Protein 4O9L (pdb70)

CATH classification: 1.10.533.10

Nearest PDB structures (foldseek):
  4o9l-assembly1_A  TM=1.011E+00  e=1.910E-14  Equus caballus
  4o9f-assembly1_A  TM=9.980E-01  e=5.504E-13  Equus caballus
  2vgq-assembly1_A  TM=9.863E-01  e=1.056E-08  Escherichia coli
  4p4h-assembly1_I  TM=9.786E-01  e=2.045E-08  Homo sapiens
  8wkw-assembly1_A  TM=9.533E-01  e=2.549E-08  Homo sapiens

B-factor: mean 12.2, std 10.4, range [2.54, 53.94]

Secondary structure (DSSP, 8-state):
----HHHHHHHHHHHHTGGGGTT--HHHHGGG-TTS-HHHHHHHHHHHHHHHHHHHHHHHHHHHHTSTTHHHHHHHHHHHTT-HHHHHHHHHHHH-

Radius of gyration: 12.34 Å; Cα contacts (8 Å, |Δi|>4): 87; chains: 1; bounding box: 36×24×33 Å

Foldseek 3Di:
DQQDPLLVQLLVVCVVPVVVVQPDAQLQLLVQQVQADPVRSVVLVVVCVPPNRSVSVVVVSVRLSPTPPSLVSNLRSCVVVVNNVVSVVSVVSSVD

Sequence (96 aa):
PHMTVAEDKTFQYIRQHHSNFSRIHVLRILPYLSCLTTSDQDRLRATYERWGNQDTLLELFTSLRRRNGWVHSLIGALRACELSGLADEVARIYHS

Structure (mmCIF, N/CA/C/O backbone):
data_4O9L
#
_entry.id   4O9L
#
_cell.length_a   50.614
_cell.length_b   51.942
_cell.length_c   35.754
_cell.angle_alpha   90.00
_cell.angle_beta   90.00
_cell.angle_gamma   90.00
#
_symmetry.space_group_name_H-M   'P 21 21 2'
#
loop_
_entity.id
_entity.type
_entity.pdbx_description
1 polymer 'mitochondrial antiviral signaling protein (MAVS)'
2 water water
#
loop_
_atom_site.group_PDB
_atom_site.id
_atom_site.type_symbol
_atom_site.label_atom_id
_atom_site.label_alt_id
_atom_site.label_comp_id
_atom_site.label_asym_id
_atom_site.label_entity_id
_atom_site.label_seq_id
_atom_site.pdbx_PDB_ins_code
_atom_site.Cartn_x
_atom_site.Cartn_y
_atom_site.Cartn_z
_atom_site.occupancy
_atom_site.B_iso_or_equiv
_atom_site.auth_seq_id
_atom_site.auth_comp_id
_atom_site.auth_asym_id
_atom_site.auth_atom_id
_atom_site.pdbx_PDB_model_num
ATOM 1 N N . PRO A 1 2 ? 2.535 3.327 -10.569 1.00 21.91 -1 PRO A N 1
ATOM 2 C CA . PRO A 1 2 ? 1.163 3.783 -10.310 1.00 24.56 -1 PRO A CA 1
ATOM 3 C C . PRO A 1 2 ? 0.718 3.456 -8.890 1.00 29.00 -1 PRO A C 1
ATOM 4 O O . PRO A 1 2 ? -0.474 3.482 -8.571 1.00 30.45 -1 PRO A O 1
ATOM 8 N N . HIS A 1 3 ? 1.709 3.162 -8.055 1.00 30.73 0 HIS A N 1
ATOM 9 C CA . HIS A 1 3 ? 1.496 2.863 -6.659 1.00 31.20 0 HIS A CA 1
ATOM 10 C C . HIS A 1 3 ? 0.661 3.948 -5.964 1.00 22.92 0 HIS A C 1
ATOM 11 O O . HIS A 1 3 ? -0.484 3.683 -5.594 1.00 26.18 0 HIS A O 1
ATOM 13 N N . MET A 1 4 ? 1.212 5.158 -5.815 1.00 14.65 1 MET A N 1
ATOM 14 C CA . MET A 1 4 ? 0.639 6.140 -4.877 1.00 9.15 1 MET A CA 1
ATOM 15 C C . MET A 1 4 ? -0.834 6.461 -5.175 1.00 7.66 1 MET A C 1
ATOM 16 O O . MET A 1 4 ? -1.194 6.783 -6.309 1.00 7.78 1 MET A O 1
ATOM 21 N N . THR A 1 5 ? -1.686 6.358 -4.159 1.00 6.30 2 THR A N 1
ATOM 22 C CA . THR A 1 5 ? -3.116 6.580 -4.354 1.00 5.21 2 THR A CA 1
ATOM 23 C C . THR A 1 5 ? -3.483 8.029 -4.065 1.00 5.98 2 THR A C 1
ATOM 24 O O . THR A 1 5 ? -2.690 8.783 -3.487 1.00 5.22 2 THR A O 1
ATOM 28 N N . VAL A 1 6 ? -4.677 8.423 -4.488 1.00 5.47 3 VAL A N 1
ATOM 29 C CA . VAL A 1 6 ? -5.165 9.758 -4.186 1.00 5.63 3 VAL A CA 1
ATOM 30 C C . VAL A 1 6 ? -5.181 9.995 -2.668 1.00 5.12 3 VAL A C 1
ATOM 31 O O . VAL A 1 6 ? -4.756 11.051 -2.195 1.00 5.24 3 VAL A O 1
ATOM 35 N N . ALA A 1 7 ? -5.616 8.986 -1.913 1.00 4.64 4 ALA A N 1
ATOM 36 C CA . ALA A 1 7 ? -5.706 9.089 -0.453 1.00 4.84 4 ALA A CA 1
ATOM 37 C C 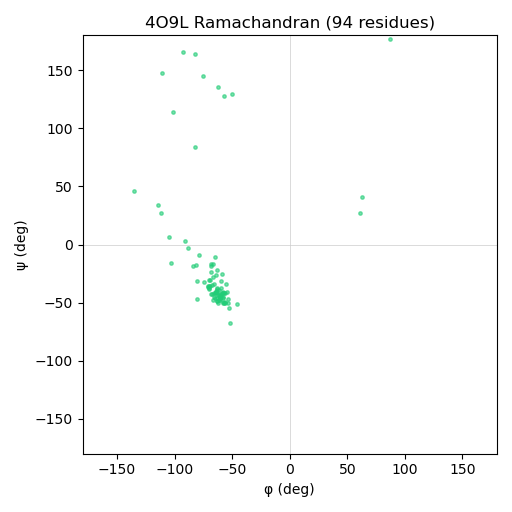. ALA A 1 7 ? -4.332 9.251 0.194 1.00 6.24 4 ALA A C 1
ATOM 38 O O . ALA A 1 7 ? -4.158 10.053 1.122 1.00 5.63 4 ALA A O 1
ATOM 40 N N . GLU A 1 8 ? -3.351 8.496 -0.293 1.00 4.06 5 GLU A N 1
ATOM 41 C CA . GLU A 1 8 ? -1.977 8.640 0.199 1.00 3.97 5 GLU A CA 1
ATOM 42 C C . GLU A 1 8 ? -1.427 10.044 -0.032 1.00 4.32 5 GLU A C 1
ATOM 43 O O . GLU A 1 8 ? -0.864 10.652 0.869 1.00 4.59 5 GLU A O 1
ATOM 49 N N . ASP A 1 9 ? -1.592 10.547 -1.244 1.00 4.81 6 ASP A N 1
ATOM 50 C CA . ASP A 1 9 ? -1.115 11.880 -1.597 1.00 5.29 6 ASP A CA 1
ATOM 51 C C . ASP A 1 9 ? -1.775 12.953 -0.739 1.00 5.31 6 ASP A C 1
ATOM 52 O O . ASP A 1 9 ? -1.103 13.860 -0.226 1.00 5.45 6 ASP 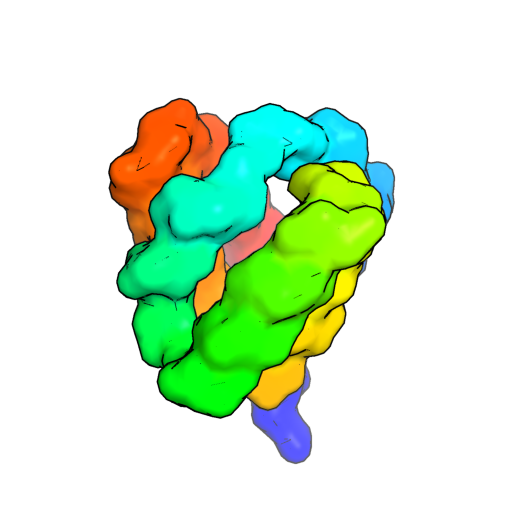A O 1
ATOM 57 N N . LYS A 1 10 ? -3.092 12.841 -0.586 1.00 5.24 7 LYS A N 1
ATOM 58 C CA . LYS A 1 10 ? -3.866 13.765 0.241 1.00 8.64 7 LYS A CA 1
ATOM 59 C C . LYS A 1 10 ? -3.346 13.768 1.671 1.00 8.64 7 LYS A C 1
ATOM 60 O O . LYS A 1 10 ? -3.224 14.826 2.308 1.00 5.21 7 LYS A O 1
ATOM 66 N N . THR A 1 11 ? -3.024 12.579 2.166 1.00 5.19 8 THR A N 1
ATOM 67 C CA . THR A 1 11 ? -2.481 12.432 3.511 1.00 4.09 8 THR A CA 1
ATOM 68 C C . THR A 1 11 ? -1.090 13.066 3.613 1.00 4.21 8 THR A C 1
ATOM 69 O O . THR A 1 11 ? -0.821 13.829 4.541 1.00 4.28 8 THR A O 1
ATOM 73 N N . PHE A 1 12 ? -0.217 12.766 2.651 1.00 4.30 9 PHE A N 1
ATOM 74 C CA . PHE A 1 12 ? 1.109 13.365 2.651 1.00 5.58 9 PHE A CA 1
ATOM 75 C C . PHE A 1 12 ? 1.025 14.895 2.625 1.00 8.22 9 PHE A C 1
ATOM 76 O O . PHE A 1 12 ? 1.761 15.585 3.339 1.00 6.34 9 PHE A O 1
ATOM 84 N N . GLN A 1 13 ? 0.118 15.425 1.814 1.00 7.06 10 GLN A N 1
ATOM 85 C CA . GLN A 1 13 ? -0.015 16.871 1.696 1.00 9.07 10 GLN A CA 1
ATOM 86 C C . GLN A 1 13 ? -0.542 17.492 2.987 1.00 6.05 10 GLN A C 1
ATOM 87 O O . GLN A 1 13 ? -0.152 18.600 3.366 1.00 8.45 10 GLN A O 1
ATOM 93 N N . TYR A 1 14 ? -1.419 16.771 3.668 1.00 9.26 11 TYR A N 1
ATOM 94 C CA . TYR A 1 14 ? -1.936 17.233 4.946 1.00 8.24 11 TYR A CA 1
ATOM 95 C C . TYR A 1 14 ? -0.806 17.337 5.970 1.00 8.40 11 TYR A C 1
ATOM 96 O O . TYR A 1 14 ? -0.678 18.359 6.657 1.00 6.25 11 TYR A O 1
ATOM 105 N N . ILE A 1 15 ? 0.001 16.279 6.077 1.00 4.92 12 ILE A N 1
ATOM 106 C CA . ILE A 1 15 ? 1.112 16.261 7.026 1.00 4.73 12 ILE A CA 1
ATOM 107 C C . ILE A 1 15 ? 2.057 17.434 6.732 1.00 11.97 12 ILE A C 1
ATOM 108 O O . ILE A 1 15 ? 2.458 18.163 7.643 1.00 9.12 12 ILE A O 1
ATOM 113 N N . ARG A 1 16 ? 2.374 17.624 5.450 1.00 7.42 13 ARG A N 1
ATOM 114 C CA . ARG A 1 16 ? 3.171 18.756 4.973 1.00 11.09 13 ARG A CA 1
ATOM 115 C C . ARG A 1 16 ? 2.623 20.104 5.436 1.00 14.78 13 ARG A C 1
ATOM 116 O O . ARG A 1 16 ? 3.346 20.916 6.025 1.00 16.03 13 ARG A O 1
ATOM 124 N N . GLN A 1 17 ? 1.349 20.352 5.152 1.00 12.05 14 GLN A N 1
ATOM 125 C CA . GLN A 1 17 ? 0.731 21.632 5.492 1.00 15.92 14 GLN A CA 1
ATOM 126 C C . GLN A 1 17 ? 0.611 21.839 7.002 1.00 17.18 14 GLN A C 1
ATOM 127 O O . GLN A 1 17 ? 0.616 22.974 7.483 1.00 20.51 14 GLN A O 1
ATOM 133 N N . HIS A 1 18 ? 0.508 20.745 7.748 1.00 10.99 15 HIS A N 1
ATOM 134 C CA . HIS A 1 18 ? 0.328 20.831 9.202 1.00 6.85 15 HIS A CA 1
ATOM 135 C C . HIS A 1 18 ? 1.515 20.276 9.961 1.00 6.36 15 HIS A C 1
ATOM 136 O O . HIS A 1 18 ? 1.343 19.711 11.044 1.00 13.02 15 HIS A O 1
ATOM 143 N N . HIS A 1 19 ? 2.716 20.445 9.410 1.00 11.60 16 HIS A N 1
ATOM 144 C CA . HIS A 1 19 ? 3.908 19.787 9.956 1.00 15.51 16 HIS A CA 1
ATOM 145 C C . HIS A 1 19 ? 4.136 20.101 11.442 1.00 12.91 16 HIS A C 1
ATOM 146 O O . HIS A 1 19 ? 4.595 19.244 12.193 1.00 16.41 16 HIS A O 1
ATOM 153 N N . SER A 1 20 ? 3.787 21.309 11.879 1.00 10.46 17 SER A N 1
ATOM 154 C CA . SER A 1 20 ? 4.033 21.666 13.274 1.00 12.96 17 SER A CA 1
ATOM 155 C C . SER A 1 20 ? 3.152 20.867 14.236 1.00 9.67 17 SER A C 1
ATOM 156 O O . SER A 1 20 ? 3.506 20.682 15.403 1.00 14.50 17 SER A O 1
ATOM 159 N N . ASN A 1 21 ? 2.020 20.372 13.740 1.00 8.70 18 ASN A N 1
ATOM 160 C CA . ASN A 1 21 ? 1.180 19.464 14.518 1.00 8.08 18 ASN A CA 1
ATOM 161 C C . ASN A 1 21 ? 1.893 18.164 14.854 1.00 10.01 18 ASN A C 1
ATOM 162 O O . ASN A 1 21 ? 1.515 17.468 15.809 1.00 10.46 18 ASN A O 1
ATOM 167 N N . PHE A 1 22 ? 2.916 17.835 14.062 1.00 8.97 19 PHE A N 1
ATOM 168 C CA . PHE A 1 22 ? 3.589 16.542 14.155 1.00 8.98 19 PHE A CA 1
ATOM 169 C C . PHE A 1 22 ? 4.954 16.640 14.837 1.00 12.77 19 PHE A C 1
ATOM 170 O O . PHE A 1 22 ? 5.697 15.661 14.914 1.00 7.75 19 PHE A O 1
ATOM 178 N N . SER A 1 23 ? 5.273 17.818 15.365 1.00 9.40 20 SER A N 1
ATOM 179 C CA . SER A 1 23 ? 6.625 18.078 15.863 1.00 9.72 20 SE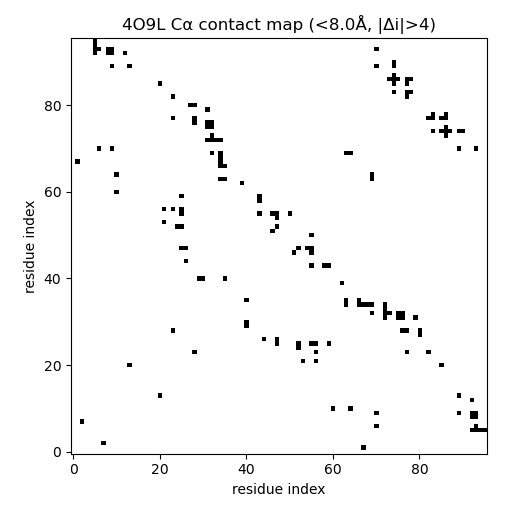R A CA 1
ATOM 180 C C . SER A 1 23 ? 7.014 17.291 17.118 1.00 8.21 20 SER A C 1
ATOM 181 O O . SER A 1 23 ? 8.196 17.188 17.450 1.00 11.71 20 SER A O 1
ATOM 184 N N . ARG A 1 24 ? 6.033 16.736 17.818 1.00 5.01 21 ARG A N 1
ATOM 185 C CA . ARG A 1 24 ? 6.327 16.001 19.046 1.00 5.02 21 ARG A CA 1
ATOM 186 C C . ARG A 1 24 ? 6.567 14.506 18.830 1.00 5.57 21 ARG A C 1
ATOM 187 O O . ARG A 1 24 ? 6.789 13.764 19.787 1.00 10.76 21 ARG A O 1
ATOM 195 N N . ILE A 1 25 ? 6.537 14.066 17.575 1.00 4.17 22 ILE A N 1
ATOM 196 C CA . ILE A 1 25 ? 7.021 12.729 17.254 1.00 4.01 22 ILE A CA 1
ATOM 197 C C . ILE A 1 25 ? 8.500 12.725 17.629 1.00 9.23 22 ILE A C 1
ATOM 198 O O . ILE A 1 25 ? 9.211 13.697 17.355 1.00 9.04 22 ILE A O 1
ATOM 203 N N . HIS A 1 26 ? 8.957 11.670 18.295 1.00 3.80 23 HIS A N 1
ATOM 204 C CA . HIS A 1 26 ? 10.383 11.488 18.516 1.00 7.97 23 HIS A CA 1
ATOM 205 C C . HIS A 1 26 ? 10.852 10.454 17.503 1.00 7.04 23 HIS A C 1
ATOM 206 O O . HIS A 1 26 ? 10.448 9.292 17.574 1.00 6.60 23 HIS A O 1
ATOM 213 N N . VAL A 1 27 ? 11.692 10.873 16.564 1.00 3.49 24 VAL A N 1
ATOM 214 C CA . VAL A 1 27 ? 12.071 10.003 15.447 1.00 6.72 24 VAL A CA 1
ATOM 215 C C . VAL A 1 27 ? 12.617 8.649 15.894 1.00 4.51 24 VAL A C 1
ATOM 216 O O . VAL A 1 27 ? 12.198 7.595 15.394 1.00 4.85 24 VAL A O 1
ATOM 220 N N . LEU A 1 28 ? 13.531 8.664 16.855 1.00 3.62 25 LEU A N 1
ATOM 221 C CA . LEU A 1 28 ? 14.191 7.430 17.261 1.00 3.82 25 LEU A CA 1
ATOM 222 C C . LEU A 1 28 ? 13.200 6.437 17.848 1.00 6.04 25 LEU A C 1
ATOM 223 O O . LEU A 1 28 ? 13.305 5.236 17.619 1.00 7.29 25 LEU A O 1
ATOM 228 N N . ARG A 1 29 ? 12.224 6.947 18.591 1.00 5.60 26 ARG A N 1
ATOM 229 C CA . ARG A 1 29 ? 11.208 6.098 19.189 1.00 8.21 26 ARG A CA 1
ATOM 230 C C . ARG A 1 29 ? 10.244 5.514 18.163 1.00 6.93 26 ARG A C 1
ATOM 231 O O . ARG A 1 29 ? 9.827 4.369 18.296 1.00 6.45 26 ARG A O 1
ATOM 239 N N . ILE A 1 30 ? 9.895 6.283 17.138 1.00 3.79 27 ILE A N 1
ATOM 240 C CA . ILE A 1 30 ? 8.884 5.820 16.189 1.00 3.37 27 ILE A CA 1
ATOM 241 C C . ILE A 1 30 ? 9.427 4.847 15.134 1.00 5.67 27 ILE A C 1
ATOM 242 O O . ILE A 1 30 ? 8.696 3.950 14.702 1.00 3.40 27 ILE A O 1
ATOM 247 N N . LEU A 1 31 ? 10.700 5.012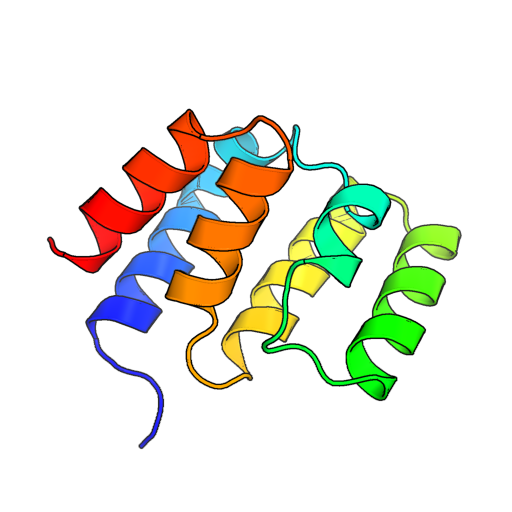 14.750 1.00 3.43 28 LEU A N 1
ATOM 248 C CA . LEU A 1 31 ? 11.319 4.216 13.674 1.00 4.81 28 LEU A CA 1
ATOM 249 C C . LEU A 1 31 ? 11.076 2.687 13.719 1.00 6.12 28 LEU A C 1
ATOM 250 O O . LEU A 1 31 ? 10.668 2.109 12.710 1.00 5.73 28 LEU A O 1
ATOM 255 N N . PRO A 1 32 ? 11.323 2.030 14.877 1.00 4.12 29 PRO A N 1
ATOM 256 C CA . PRO A 1 32 ? 11.186 0.569 14.868 1.00 6.53 29 PRO A CA 1
ATOM 257 C C . PRO A 1 32 ? 9.744 0.103 14.654 1.00 6.60 29 PRO A C 1
ATOM 258 O O . PRO A 1 32 ? 9.538 -1.071 14.330 1.00 10.76 29 PRO A O 1
ATOM 262 N N . TYR A 1 33 ? 8.765 0.985 14.850 1.00 4.07 30 TYR A N 1
ATOM 263 C CA . TYR A 1 33 ? 7.364 0.603 14.667 1.00 8.08 30 TYR A CA 1
ATOM 264 C C . TYR A 1 33 ? 6.892 0.687 13.216 1.00 5.60 30 TYR A C 1
ATOM 265 O O . TYR A 1 33 ? 5.872 0.098 12.856 1.00 7.21 30 TYR A O 1
ATOM 274 N N . LEU A 1 34 ? 7.625 1.433 12.391 1.00 3.59 31 LEU A N 1
ATOM 275 C CA . LEU A 1 34 ? 7.229 1.664 11.005 1.00 3.44 31 LEU A CA 1
ATOM 276 C C . LEU A 1 34 ? 7.657 0.488 10.140 1.00 3.78 31 LEU A C 1
ATOM 277 O O . LEU A 1 34 ? 8.716 0.525 9.512 1.00 6.66 31 LEU A O 1
ATOM 282 N N . SER A 1 35 ? 6.835 -0.558 10.117 1.00 3.96 32 SER A N 1
ATOM 283 C CA . SER A 1 35 ? 7.181 -1.815 9.450 1.00 4.43 32 SER A CA 1
ATOM 284 C C . SER A 1 35 ? 7.332 -1.684 7.933 1.00 4.48 32 SER A C 1
ATOM 285 O O . SER A 1 35 ? 7.801 -2.612 7.270 1.00 4.96 32 SER A O 1
ATOM 288 N N . CYS A 1 36 ? 6.932 -0.540 7.378 1.00 4.10 33 CYS A N 1
ATOM 289 C CA . CYS A 1 36 ? 7.030 -0.337 5.938 1.00 4.23 33 CYS A CA 1
ATOM 290 C C . CYS A 1 36 ? 8.427 0.083 5.532 1.00 8.53 33 CYS A C 1
ATOM 291 O O . CYS A 1 36 ? 8.777 -0.021 4.367 1.00 5.92 33 CYS A O 1
ATOM 294 N N . LEU A 1 37 ? 9.223 0.548 6.495 1.00 7.69 34 LEU A N 1
ATOM 295 C CA . LEU A 1 37 ? 10.614 0.909 6.224 1.00 6.40 34 LEU A CA 1
ATOM 296 C C . LEU A 1 37 ? 11.483 -0.345 6.071 1.00 11.29 34 LEU A C 1
ATOM 297 O O . LEU A 1 37 ? 11.254 -1.360 6.735 1.00 11.10 34 LEU A O 1
ATOM 302 N N . THR A 1 38 ? 12.475 -0.283 5.186 1.00 8.27 35 THR A N 1
ATOM 303 C CA . THR A 1 38 ? 13.435 -1.378 5.057 1.00 13.70 35 THR A CA 1
ATOM 304 C C . THR A 1 38 ? 14.508 -1.241 6.128 1.00 19.94 35 THR A C 1
ATOM 305 O O . THR A 1 38 ? 14.640 -0.175 6.749 1.00 5.83 35 THR A O 1
ATOM 309 N N . THR A 1 39 ? 15.265 -2.312 6.363 1.00 17.82 36 THR A N 1
ATOM 310 C CA . THR A 1 39 ? 16.354 -2.256 7.338 1.00 18.76 36 THR A CA 1
ATOM 311 C C . THR A 1 39 ? 17.354 -1.183 6.931 1.00 14.91 36 THR A C 1
ATOM 312 O O . THR A 1 39 ? 17.893 -0.472 7.779 1.00 16.24 36 THR A O 1
ATOM 316 N N . SER A 1 40 ? 17.578 -1.066 5.623 1.00 14.81 37 SER A N 1
ATOM 317 C CA . SER A 1 40 ? 18.417 -0.013 5.067 1.00 17.04 37 SER A CA 1
ATOM 318 C C . SER A 1 40 ? 17.866 1.387 5.356 1.00 16.29 37 SER A C 1
ATOM 319 O O . SER A 1 40 ? 18.628 2.298 5.711 1.00 14.11 37 SER A O 1
ATOM 322 N N . ASP A 1 41 ? 16.550 1.557 5.196 1.00 14.44 38 ASP A N 1
ATOM 323 C CA . ASP A 1 41 ? 15.877 2.805 5.560 1.00 10.98 38 ASP A CA 1
ATOM 324 C C . ASP A 1 41 ? 16.132 3.131 7.037 1.00 10.09 38 ASP A C 1
ATOM 325 O O . ASP A 1 41 ? 16.502 4.257 7.383 1.00 7.55 38 ASP A O 1
ATOM 330 N N . GLN A 1 42 ? 15.900 2.142 7.898 1.00 5.26 39 GLN A N 1
ATOM 331 C CA . GLN A 1 42 ? 16.071 2.304 9.337 1.00 5.05 39 GLN A CA 1
ATOM 332 C C . GLN A 1 42 ? 17.483 2.770 9.633 1.00 8.51 39 GLN A C 1
ATOM 333 O O . GLN A 1 42 ? 17.680 3.743 10.357 1.00 4.97 39 GLN A O 1
ATOM 339 N N . ASP A 1 43 ? 18.458 2.068 9.058 1.00 5.81 40 ASP A N 1
ATOM 340 C CA . ASP A 1 43 ? 19.871 2.373 9.279 1.00 14.00 40 ASP A CA 1
ATOM 341 C C . ASP A 1 43 ? 20.182 3.813 8.909 1.00 10.66 40 ASP A C 1
ATOM 342 O O . ASP A 1 43 ? 20.796 4.539 9.680 1.00 5.74 40 ASP A O 1
ATOM 347 N N . ARG A 1 44 ? 19.746 4.212 7.720 1.00 9.72 41 ARG A N 1
ATOM 348 C CA . ARG A 1 44 ? 19.987 5.558 7.214 1.00 7.81 41 ARG A CA 1
ATOM 349 C C . ARG A 1 44 ? 19.302 6.640 8.055 1.00 5.23 41 ARG A C 1
ATOM 350 O O . ARG A 1 44 ? 19.884 7.694 8.333 1.00 5.20 41 ARG A O 1
ATOM 358 N N . LEU A 1 45 ? 18.066 6.383 8.466 1.00 6.14 42 LEU A N 1
ATOM 359 C CA . LEU A 1 45 ? 17.332 7.362 9.259 1.00 4.43 42 LEU A CA 1
ATOM 360 C C . LEU A 1 45 ? 17.888 7.522 10.691 1.00 5.16 42 LEU A C 1
ATOM 361 O O . LEU A 1 45 ? 17.901 8.631 11.223 1.00 4.20 42 LEU A O 1
ATOM 366 N N . ARG A 1 46 ? 18.356 6.438 11.311 1.00 4.52 43 ARG A N 1
ATOM 367 C CA . ARG A 1 46 ? 19.024 6.571 12.612 1.00 4.58 43 ARG A CA 1
ATOM 368 C C . ARG A 1 46 ? 20.304 7.404 12.503 1.00 4.74 43 ARG A C 1
ATOM 369 O O . ARG A 1 46 ? 20.586 8.244 13.372 1.00 4.65 43 ARG A O 1
ATOM 377 N N . ALA A 1 47 ? 21.060 7.191 11.428 1.00 5.07 44 ALA A N 1
ATOM 378 C CA . ALA A 1 47 ? 22.287 7.949 11.201 1.00 5.32 44 ALA A CA 1
ATOM 379 C C . ALA A 1 47 ? 21.971 9.407 10.838 1.00 5.15 44 ALA A C 1
ATOM 380 O O . ALA A 1 47 ? 22.692 10.323 11.231 1.00 5.23 44 ALA A O 1
ATOM 382 N N . THR A 1 48 ? 20.881 9.621 10.104 1.00 6.26 45 THR A N 1
ATOM 383 C CA . THR A 1 48 ? 20.419 10.981 9.801 1.00 6.67 45 THR A CA 1
ATOM 384 C C . THR A 1 48 ? 20.033 11.725 11.086 1.00 4.62 45 THR A C 1
ATOM 385 O O . THR A 1 48 ? 20.398 12.895 11.284 1.00 4.74 45 THR A O 1
ATOM 389 N N . TYR A 1 49 ? 19.284 11.045 11.950 1.00 4.35 46 TYR A N 1
ATOM 390 C CA . TYR A 1 49 ? 18.902 11.609 13.238 1.00 4.20 46 TYR A CA 1
ATOM 391 C C . TYR A 1 49 ? 20.125 12.086 14.010 1.00 4.68 46 TYR A C 1
ATOM 392 O O . TYR A 1 49 ? 20.154 13.216 14.506 1.00 4.46 46 TYR A O 1
ATOM 401 N N . GLU A 1 50 ? 21.130 11.225 14.120 1.00 4.57 47 GLU A N 1
ATOM 402 C CA . GLU A 1 50 ? 22.302 11.550 14.928 1.00 4.78 47 GLU A CA 1
ATOM 403 C C . GLU A 1 50 ? 22.943 12.859 14.470 1.00 4.96 47 GLU A C 1
ATOM 404 O O . GLU A 1 50 ? 23.325 13.696 15.292 1.00 5.05 47 GLU A O 1
ATOM 410 N N . ARG A 1 51 ? 23.017 13.040 13.152 1.00 5.08 48 ARG A N 1
ATOM 411 C CA . ARG A 1 51 ? 23.679 14.196 12.561 1.00 5.38 48 ARG A CA 1
ATOM 412 C C . ARG A 1 51 ? 22.816 15.466 12.550 1.00 5.35 48 ARG A C 1
ATOM 413 O O . ARG A 1 51 ? 23.286 16.553 12.915 1.00 5.58 48 ARG A O 1
ATOM 421 N N . TRP A 1 52 ? 21.557 15.326 12.127 1.00 5.41 49 TRP A N 1
ATOM 422 C CA . TRP A 1 52 ? 20.692 16.491 11.882 1.00 5.23 49 TRP A CA 1
ATOM 423 C C . TRP A 1 52 ? 19.651 16.756 12.967 1.00 6.99 49 TRP A C 1
ATOM 424 O O . TRP A 1 52 ? 19.078 17.846 13.030 1.00 6.94 49 TRP A O 1
ATOM 435 N N . GLY A 1 53 ? 19.398 15.780 13.828 1.00 4.71 50 GLY A N 1
ATOM 436 C CA . GLY A 1 53 ? 18.468 16.015 14.915 1.00 5.53 50 GLY A CA 1
ATOM 437 C C . GLY A 1 53 ? 17.031 15.728 14.515 1.00 7.67 50 GLY A C 1
ATOM 438 O O . GLY A 1 53 ? 16.744 15.402 13.357 1.00 4.34 50 GLY A O 1
ATOM 439 N N . ASN A 1 54 ? 16.121 15.862 15.474 1.00 4.37 51 ASN A N 1
ATOM 440 C CA . ASN A 1 54 ? 14.747 15.407 15.287 1.00 4.17 51 ASN A CA 1
ATOM 441 C C . ASN A 1 54 ? 13.986 16.139 14.182 1.00 6.25 51 ASN A C 1
ATOM 442 O O . ASN A 1 54 ? 13.362 15.518 13.315 1.00 4.32 51 ASN A O 1
ATOM 447 N N . GLN A 1 55 ? 14.046 17.465 14.215 1.00 4.63 52 GLN A N 1
ATOM 448 C CA . GLN A 1 55 ? 13.214 18.285 13.348 1.00 6.75 52 GLN A CA 1
ATOM 449 C C . GLN A 1 55 ? 13.510 18.056 11.858 1.00 7.49 52 GLN A C 1
ATOM 450 O O . GLN A 1 55 ? 12.594 17.798 11.080 1.00 4.80 52 GLN A O 1
ATOM 456 N N . ASP A 1 56 ? 14.780 18.119 11.460 1.00 5.68 53 ASP A N 1
A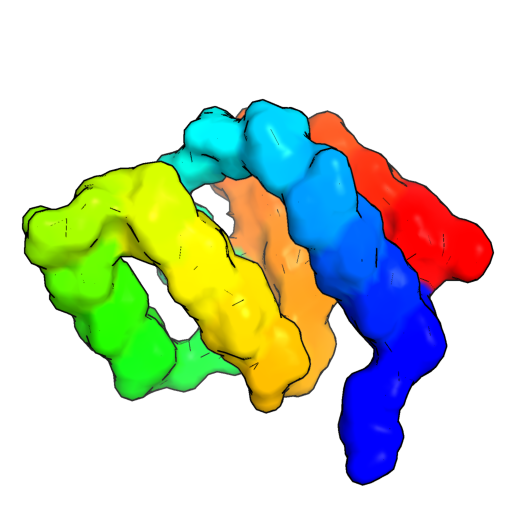TOM 457 C CA . ASP A 1 56 ? 15.127 17.883 10.059 1.00 7.57 53 ASP A CA 1
ATOM 458 C C . ASP A 1 56 ? 14.933 16.425 9.647 1.00 8.40 53 ASP A C 1
ATOM 459 O O . ASP A 1 56 ? 14.527 16.149 8.513 1.00 9.92 53 ASP A O 1
ATOM 464 N N . THR A 1 57 ? 15.207 15.500 10.566 1.00 7.73 54 THR A N 1
ATOM 465 C CA . THR A 1 57 ? 15.056 14.068 10.283 1.00 4.14 54 THR A CA 1
ATOM 466 C C . THR A 1 57 ? 13.583 13.681 10.147 1.00 3.92 54 THR A C 1
ATOM 467 O O . THR A 1 57 ? 13.224 12.775 9.390 1.00 3.83 54 THR A O 1
ATOM 471 N N . LEU A 1 58 ? 12.724 14.393 10.861 1.00 3.91 55 LEU A N 1
ATOM 472 C CA . LEU A 1 58 ? 11.299 14.166 10.735 1.00 6.18 55 LEU A CA 1
ATOM 473 C C . LEU A 1 58 ? 10.829 14.511 9.315 1.00 6.29 55 LEU A C 1
ATOM 474 O O . LEU A 1 58 ? 10.000 13.798 8.738 1.00 6.22 55 LEU A O 1
ATOM 479 N N . LEU A 1 59 ? 11.362 15.592 8.744 1.00 6.25 56 LEU A N 1
ATOM 480 C CA . LEU A 1 59 ? 11.035 15.942 7.364 1.00 6.72 56 LEU A CA 1
ATOM 481 C C . LEU A 1 59 ? 11.460 14.799 6.442 1.00 6.26 56 LEU A C 1
ATOM 482 O O . LEU A 1 59 ? 10.700 14.352 5.568 1.00 5.56 56 LEU A O 1
ATOM 487 N N . GLU A 1 60 ? 12.677 14.308 6.658 1.00 4.52 57 GLU A N 1
ATOM 488 C CA . GLU A 1 60 ? 13.209 13.228 5.842 1.00 4.57 57 GLU A CA 1
ATOM 489 C C . GLU A 1 60 ? 12.415 11.936 6.051 1.00 4.21 57 GLU A C 1
ATOM 490 O O . GLU A 1 60 ? 12.220 11.150 5.119 1.00 5.50 57 GLU A O 1
ATOM 496 N N . LEU A 1 61 ? 11.937 11.732 7.271 1.00 6.74 58 LEU A N 1
ATOM 497 C CA . LEU A 1 61 ? 11.143 10.547 7.587 1.00 7.26 58 LEU A CA 1
ATOM 498 C C . LEU A 1 61 ? 9.866 10.473 6.736 1.00 5.22 58 LEU A C 1
ATOM 499 O O . LEU A 1 61 ? 9.526 9.419 6.192 1.00 6.01 58 LEU A O 1
ATOM 504 N N . PHE A 1 62 ? 9.168 11.598 6.608 1.00 3.65 59 PHE A N 1
ATOM 505 C CA . PHE A 1 62 ? 7.910 11.603 5.859 1.00 3.68 59 PHE A CA 1
ATOM 506 C C . PHE A 1 62 ? 8.131 11.355 4.373 1.00 3.98 59 PHE A C 1
ATOM 507 O O . PHE A 1 62 ? 7.397 10.576 3.750 1.00 4.12 59 PHE A O 1
ATOM 515 N N . THR A 1 63 ? 9.153 11.981 3.793 1.00 4.35 60 THR A N 1
ATOM 516 C CA . THR A 1 63 ? 9.440 11.719 2.379 1.00 7.30 60 THR A CA 1
ATOM 517 C C . THR A 1 63 ? 9.967 10.293 2.186 1.00 6.03 60 THR A C 1
ATOM 518 O O . THR A 1 63 ? 9.736 9.670 1.144 1.00 5.81 60 THR A O 1
ATOM 522 N N . SER A 1 64 ? 10.650 9.761 3.196 1.00 4.47 61 SER A N 1
ATOM 523 C CA . SER A 1 64 ? 11.078 8.363 3.141 1.00 4.49 61 SER A CA 1
ATOM 524 C C . SER A 1 64 ? 9.883 7.413 3.212 1.00 4.24 61 SER A C 1
ATOM 525 O O . SER A 1 64 ? 9.821 6.421 2.481 1.00 6.78 61 SER A O 1
ATOM 528 N N . LEU A 1 65 ? 8.940 7.716 4.100 1.00 3.85 62 LEU A N 1
ATOM 529 C CA . LEU A 1 65 ? 7.738 6.895 4.247 1.00 5.14 62 LEU A CA 1
ATOM 530 C C . LEU A 1 65 ? 6.959 6.850 2.934 1.00 3.85 62 LEU A C 1
ATOM 531 O O . LEU A 1 65 ? 6.528 5.794 2.481 1.00 4.20 62 LEU A O 1
ATOM 536 N N . ARG A 1 66 ? 6.836 8.010 2.303 1.00 4.04 63 ARG A N 1
ATOM 537 C CA . ARG A 1 66 ? 6.033 8.176 1.096 1.00 4.31 63 ARG A CA 1
ATOM 538 C C . ARG A 1 66 ? 6.475 7.271 -0.075 1.00 9.67 63 ARG A C 1
ATOM 539 O O . ARG A 1 66 ? 5.667 6.928 -0.947 1.00 5.45 63 ARG A O 1
ATOM 547 N N . ARG A 1 67 ? 7.746 6.871 -0.078 1.00 4.94 64 ARG A N 1
ATOM 548 C CA . ARG A 1 67 ? 8.277 5.953 -1.088 1.00 5.45 64 ARG A CA 1
ATOM 549 C C . ARG A 1 67 ? 7.914 4.482 -0.826 1.00 5.35 64 ARG A C 1
ATOM 550 O O . ARG A 1 67 ? 8.168 3.616 -1.666 1.00 9.11 64 ARG A O 1
ATOM 558 N N . ARG A 1 68 ? 7.338 4.185 0.333 1.00 4.83 65 ARG A N 1
ATOM 559 C CA . ARG A 1 68 ? 7.112 2.784 0.706 1.00 4.83 65 ARG A CA 1
ATOM 560 C C . ARG A 1 68 ? 5.641 2.372 0.713 1.00 4.59 65 ARG A C 1
ATOM 561 O O . ARG A 1 68 ? 4.750 3.172 1.032 1.00 4.24 65 ARG A O 1
ATOM 569 N N . ASN A 1 69 ? 5.403 1.107 0.381 1.00 4.86 66 ASN A N 1
ATOM 570 C CA . ASN A 1 69 ? 4.074 0.504 0.453 1.00 7.50 66 ASN A CA 1
ATOM 571 C C . ASN A 1 69 ? 3.366 0.731 1.789 1.00 5.82 66 ASN A C 1
ATOM 572 O O . ASN A 1 69 ? 3.944 0.484 2.857 1.00 9.74 66 ASN A O 1
ATOM 577 N N . GLY A 1 70 ? 2.121 1.208 1.727 1.00 3.91 67 GLY A N 1
ATOM 578 C CA . GLY A 1 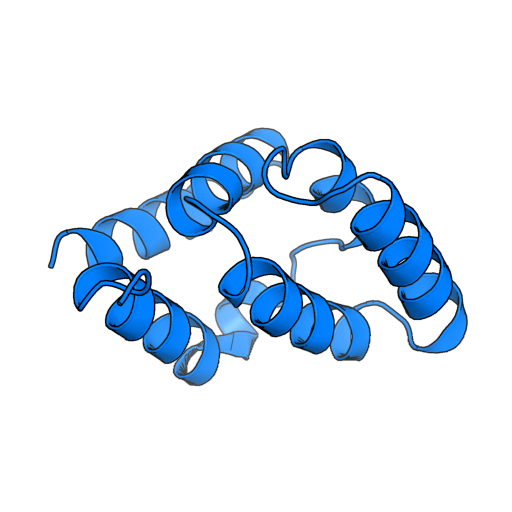70 ? 1.244 1.250 2.886 1.00 6.73 67 GLY A CA 1
ATOM 579 C C . GLY A 1 70 ? 1.713 2.095 4.058 1.00 6.43 67 GLY A C 1
ATOM 580 O O . GLY A 1 70 ? 1.348 1.827 5.209 1.00 3.09 67 GLY A O 1
ATOM 581 N N . TRP A 1 71 ? 2.511 3.120 3.764 1.00 5.30 68 TRP A N 1
ATOM 582 C CA . TRP A 1 71 ? 3.100 3.960 4.800 1.00 5.10 68 TRP A CA 1
ATOM 583 C C . TRP A 1 71 ? 2.067 4.656 5.675 1.00 2.83 68 TRP A C 1
ATOM 584 O O . TRP A 1 71 ? 2.327 4.904 6.851 1.00 2.71 68 TRP A O 1
ATOM 595 N N . VAL A 1 72 ? 0.905 4.987 5.114 1.00 2.82 69 VAL A N 1
ATOM 596 C CA . VAL A 1 72 ? -0.105 5.684 5.910 1.00 3.29 69 VAL A CA 1
ATOM 597 C C . VAL A 1 72 ? -0.544 4.829 7.106 1.00 3.36 69 VAL A C 1
ATOM 598 O O . VAL A 1 72 ? -0.587 5.294 8.238 1.00 2.54 69 VAL A O 1
ATOM 602 N N . HIS A 1 73 ? -0.839 3.563 6.851 1.00 5.83 70 HIS A N 1
ATOM 603 C CA . HIS A 1 73 ? -1.309 2.672 7.910 1.00 3.85 70 HIS A CA 1
ATOM 604 C C . HIS A 1 73 ? -0.182 2.250 8.843 1.00 4.35 70 HIS A C 1
ATOM 605 O O . HIS A 1 73 ? -0.390 2.059 10.050 1.00 2.80 70 HIS A O 1
ATOM 612 N N . SER A 1 74 ? 1.019 2.130 8.291 1.00 3.31 71 SER A N 1
ATOM 613 C CA . SER A 1 74 ? 2.202 1.934 9.119 1.00 2.90 71 SER A CA 1
ATOM 614 C C . SER A 1 74 ? 2.340 3.101 10.103 1.00 5.96 71 SER A C 1
ATOM 615 O O . SER A 1 74 ? 2.495 2.891 11.308 1.00 2.85 71 SER A O 1
ATOM 618 N N . LEU A 1 75 ? 2.263 4.331 9.592 1.00 3.73 72 LEU A N 1
ATOM 619 C CA . LEU A 1 75 ? 2.379 5.522 10.440 1.00 2.59 72 LEU A CA 1
ATOM 620 C C . LEU A 1 75 ? 1.291 5.606 11.505 1.00 2.63 72 LEU A C 1
ATOM 621 O O . LEU A 1 75 ? 1.571 5.920 12.659 1.00 2.73 72 LEU A O 1
ATOM 626 N N . ILE A 1 76 ? 0.052 5.333 11.113 1.00 3.03 73 ILE A N 1
ATOM 627 C CA . ILE A 1 76 ? -1.061 5.359 12.054 1.00 2.74 73 ILE A CA 1
ATOM 628 C C . ILE A 1 76 ? -0.796 4.383 13.194 1.00 3.68 73 ILE A C 1
ATOM 629 O O . ILE A 1 76 ? -0.907 4.755 14.370 1.00 3.10 73 ILE A O 1
ATOM 634 N N . GLY A 1 77 ? -0.431 3.146 12.856 1.00 2.95 74 GLY A N 1
ATOM 635 C CA . GLY A 1 77 ? -0.112 2.154 13.880 1.00 3.23 74 GLY A CA 1
ATOM 636 C C . GLY A 1 77 ? 1.030 2.589 14.789 1.00 3.32 74 GLY A C 1
ATOM 637 O O . GLY A 1 77 ? 0.994 2.406 16.016 1.00 3.61 74 GLY A O 1
ATOM 638 N N . ALA A 1 78 ? 2.057 3.174 14.184 1.00 3.98 75 ALA A N 1
ATOM 639 C CA . ALA A 1 78 ? 3.242 3.583 14.921 1.00 4.71 75 ALA A CA 1
ATOM 640 C C . ALA A 1 78 ? 2.946 4.769 15.837 1.00 5.19 75 ALA A C 1
ATOM 641 O O . ALA A 1 78 ? 3.479 4.852 16.956 1.00 6.03 75 ALA A O 1
ATOM 643 N N . LEU A 1 79 ? 2.112 5.695 15.366 1.00 3.13 76 LEU A N 1
ATOM 644 C CA . LEU A 1 79 ? 1.721 6.830 16.201 1.00 3.31 76 LEU A CA 1
ATOM 645 C C . LEU A 1 79 ? 0.997 6.355 17.465 1.00 3.66 76 LEU A C 1
ATOM 646 O O . LEU A 1 79 ? 1.272 6.838 18.564 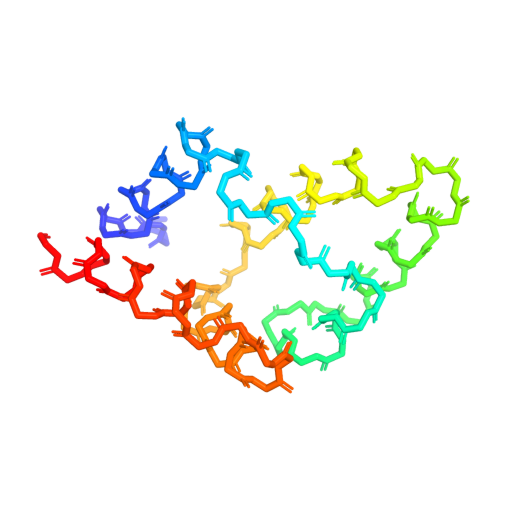1.00 3.96 76 LEU A O 1
ATOM 651 N N . ARG A 1 80 ? 0.082 5.404 17.311 1.00 3.71 77 ARG A N 1
ATOM 652 C CA . ARG A 1 80 ? -0.605 4.814 18.459 1.00 4.14 77 ARG A CA 1
ATOM 653 C C . ARG A 1 80 ? 0.387 4.144 19.401 1.00 6.48 77 ARG A C 1
ATOM 654 O O . ARG A 1 80 ? 0.302 4.280 20.626 1.00 7.17 77 ARG A O 1
ATOM 662 N N . ALA A 1 81 ? 1.343 3.425 18.829 1.00 5.99 78 ALA A N 1
ATOM 663 C CA . ALA A 1 81 ? 2.321 2.699 19.642 1.00 6.17 78 ALA A CA 1
ATOM 664 C C . ALA A 1 81 ? 3.276 3.628 20.404 1.00 12.07 78 ALA A C 1
ATOM 665 O O . ALA A 1 81 ? 3.925 3.220 21.373 1.00 5.07 78 ALA A O 1
ATOM 667 N N . CYS A 1 82 ? 3.359 4.883 19.964 1.00 4.36 79 CYS A N 1
ATOM 668 C CA . CYS A 1 82 ? 4.256 5.860 20.569 1.00 6.97 79 CYS A CA 1
ATOM 669 C C . CYS A 1 82 ? 3.496 6.957 21.300 1.00 4.71 79 CYS A C 1
ATOM 670 O O . CYS A 1 82 ? 4.006 8.076 21.403 1.00 9.24 79 CYS A O 1
ATOM 673 N N . GLU A 1 83 ? 2.285 6.647 21.773 1.00 5.00 80 GLU A N 1
ATOM 674 C CA . GLU A 1 83 ? 1.517 7.558 22.636 1.00 5.44 80 GLU A CA 1
ATOM 675 C C . GLU A 1 83 ? 1.162 8.867 21.934 1.00 5.25 80 GLU A C 1
ATOM 676 O O . GLU A 1 83 ? 1.243 9.949 22.523 1.00 5.58 80 GLU A O 1
ATOM 682 N N . LEU A 1 84 ? 0.782 8.746 20.668 1.00 5.46 81 LEU A N 1
ATOM 683 C CA . LEU A 1 84 ? 0.365 9.880 19.847 1.00 6.18 81 LEU A CA 1
ATOM 684 C C . LEU A 1 84 ? -0.905 9.502 19.076 1.00 6.56 81 LEU A C 1
ATOM 685 O O . LEU A 1 84 ? -1.020 9.753 17.865 1.00 4.91 81 LEU A O 1
ATOM 690 N N . SER A 1 85 ? -1.855 8.894 19.789 1.00 4.85 82 SER A N 1
ATOM 691 C CA . SER A 1 85 ? -3.066 8.367 19.162 1.00 4.99 82 SER A CA 1
ATOM 692 C C . SER A 1 85 ? -3.939 9.454 18.538 1.00 8.5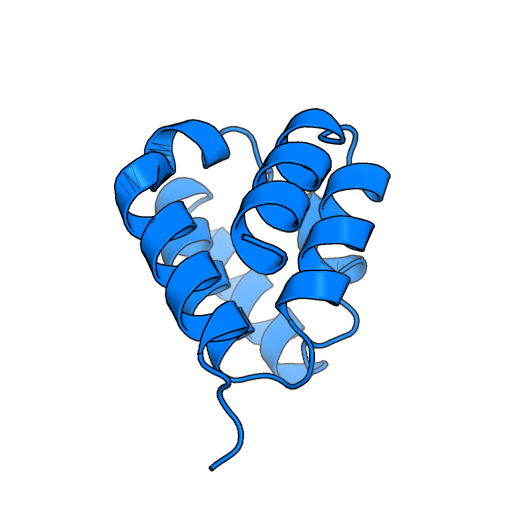4 82 SER A C 1
ATOM 693 O O . SER A 1 85 ? -4.692 9.180 17.607 1.00 8.55 82 SER A O 1
ATOM 696 N N . GLY A 1 86 ? -3.845 10.679 19.054 1.00 5.20 83 GLY A N 1
ATOM 697 C CA . GLY A 1 86 ? -4.564 11.791 18.463 1.00 5.39 83 GLY A CA 1
ATOM 698 C C . GLY A 1 86 ? -4.049 12.106 17.069 1.00 9.32 83 GLY A C 1
ATOM 699 O O . GLY A 1 86 ? -4.835 12.382 16.152 1.00 4.90 83 GLY A O 1
ATOM 700 N N . LEU A 1 87 ? -2.728 12.067 16.898 1.00 8.14 84 LEU A N 1
ATOM 701 C CA . LEU A 1 87 ? -2.154 12.247 15.571 1.00 4.26 84 LEU A CA 1
ATOM 702 C C . LEU A 1 87 ? -2.595 11.101 14.660 1.00 5.05 84 LEU A C 1
ATOM 703 O O . LEU A 1 87 ? -2.911 11.330 13.488 1.00 3.75 84 LEU A O 1
ATOM 708 N N . ALA A 1 88 ? -2.616 9.877 15.194 1.00 3.75 85 ALA A N 1
ATOM 709 C CA . ALA A 1 88 ? -3.107 8.738 14.423 1.00 3.48 85 ALA A CA 1
ATOM 710 C C . ALA A 1 88 ? -4.546 8.953 13.965 1.00 5.54 85 ALA A C 1
ATOM 711 O O . ALA A 1 88 ? -4.866 8.675 12.808 1.00 3.54 85 ALA A O 1
ATOM 713 N N . ASP A 1 89 ? -5.413 9.428 14.857 1.00 4.02 86 ASP A N 1
ATOM 714 C CA . ASP A 1 89 ? -6.809 9.658 14.478 1.00 4.22 86 ASP A CA 1
ATOM 715 C C . ASP A 1 89 ? -6.949 10.734 13.394 1.00 4.25 86 ASP A C 1
ATOM 716 O O . ASP A 1 89 ? -7.783 10.615 12.493 1.00 4.20 86 ASP A O 1
ATOM 721 N N . GLU A 1 90 ? -6.142 11.785 13.475 1.00 4.38 87 GLU A N 1
ATOM 722 C CA . GLU A 1 90 ? -6.267 12.870 12.504 1.00 8.14 87 GLU A CA 1
ATOM 723 C C . GLU A 1 90 ? -5.798 12.420 11.120 1.00 9.63 87 GLU A C 1
ATOM 724 O O . GLU A 1 90 ? -6.399 12.785 10.096 1.00 6.74 87 GLU A O 1
ATOM 730 N N . VAL A 1 91 ? -4.736 11.618 11.099 1.00 3.77 88 VAL A N 1
ATOM 731 C CA . VAL A 1 91 ? -4.187 11.085 9.850 1.00 4.59 88 VAL A CA 1
ATOM 732 C C . VAL A 1 91 ? -5.193 10.139 9.203 1.00 5.48 88 VAL A C 1
ATOM 733 O O . VAL A 1 91 ? -5.429 10.218 8.003 1.00 4.60 88 VAL A O 1
ATOM 737 N N . ALA A 1 92 ? -5.788 9.246 9.996 1.00 3.28 89 ALA A N 1
ATOM 738 C CA . ALA A 1 92 ? -6.803 8.339 9.465 1.00 3.20 89 ALA A CA 1
ATOM 739 C C . ALA A 1 92 ? -8.007 9.104 8.910 1.00 6.14 89 ALA A C 1
ATOM 740 O O . ALA A 1 92 ? -8.587 8.716 7.893 1.00 3.42 89 ALA A O 1
ATOM 742 N N . ARG A 1 93 ? -8.406 10.168 9.602 1.00 3.83 90 ARG A N 1
ATOM 743 C CA . ARG A 1 93 ? -9.545 10.967 9.155 1.00 5.53 90 ARG A CA 1
ATOM 744 C C . ARG A 1 93 ? -9.273 11.593 7.776 1.00 4.27 90 ARG A C 1
ATOM 745 O O . ARG A 1 93 ? -10.140 11.565 6.894 1.00 4.40 90 ARG A O 1
ATOM 753 N N . ILE A 1 94 ? -8.070 12.129 7.574 1.00 4.24 91 ILE A N 1
ATOM 754 C CA . ILE A 1 94 ? -7.713 12.699 6.264 1.00 4.39 91 ILE A CA 1
ATOM 755 C C . ILE A 1 94 ? -7.679 11.617 5.176 1.00 4.52 91 ILE A C 1
ATOM 756 O O . ILE A 1 94 ? -8.224 11.801 4.088 1.00 4.32 91 ILE A O 1
ATOM 761 N N . TYR A 1 95 ? -7.044 10.489 5.482 1.00 3.67 92 TYR A N 1
ATOM 762 C CA . TYR A 1 95 ? -6.916 9.390 4.532 1.00 3.76 92 TYR A CA 1
ATOM 763 C C . TYR A 1 95 ? -8.272 8.937 3.996 1.00 6.10 92 TYR A C 1
ATOM 764 O O . TYR A 1 95 ? -8.417 8.642 2.805 1.00 7.76 92 TYR A O 1
ATOM 773 N N . HIS A 1 96 ? -9.264 8.871 4.880 1.00 3.58 93 HIS A N 1
ATOM 774 C CA . HIS A 1 96 ? -10.591 8.390 4.486 1.00 3.66 93 HIS A CA 1
ATOM 775 C C . HIS A 1 96 ? -11.513 9.488 3.962 1.00 8.42 93 HIS A C 1
ATOM 776 O O . HIS A 1 96 ? -12.645 9.200 3.565 1.00 11.15 93 HIS A O 1
ATOM 783 N N . SER A 1 97 ? -11.042 10.736 3.973 1.00 7.89 94 SER A N 1
ATOM 784 C CA . SER A 1 97 ? -11.849 11.879 3.533 1.00 11.45 94 SER A CA 1
ATOM 785 C C . SER A 1 97 ? -11.964 11.997 2.002 1.00 15.38 94 SER A C 1
ATOM 786 O O . SER A 1 97 ? -11.215 11.355 1.245 1.00 15.60 94 SER A O 1
#

Solvent-accessible surface area: 5698 Å² total; per-residue (Å²): 187,96,91,68,121,25,25,48,79,0,3,50,30,2,150,140,70,105,71,65,2,61,176,2,89,0,71,103,0,1,101,111,0,104,24,15,63,115,77,7,27,78,97,0,117,65,19,47,156,191,142,27,39,146,72,0,14,97,52,0,13,52,2,0,77,144,76,142,24,2,0,91,16,0,12,35,1,0,127,44,6,137,38,56,48,30,0,80,72,0,21,117,22,48,142,85